Protein AF-M6RGR5-F1 (afdb_monomer_lite)

Organism: NCBI:txid1049910

Secondary structure (DSSP, 8-state):
--HHHHHTTTSEEEEPPPB--TT-SSPBPPEEEE--

Sequence (36 aa):
KETMELLGGKYTLNRMPGVKVKGKQEPLQLYEVVWR

pLDDT: mean 81.33, std 6.84, range [56.59, 87.94]

Structure (mmCIF, N/CA/C/O backbone):
data_AF-M6RGR5-F1
#
_entry.id   AF-M6RGR5-F1
#
loop_
_atom_site.group_PDB
_atom_site.id
_atom_site.type_symbol
_atom_site.label_atom_id
_atom_site.label_alt_id
_atom_site.label_comp_id
_atom_site.label_asym_id
_atom_site.label_entity_id
_atom_site.label_seq_id
_atom_site.pdbx_PDB_ins_code
_atom_site.Cartn_x
_atom_site.Cartn_y
_atom_site.Cartn_z
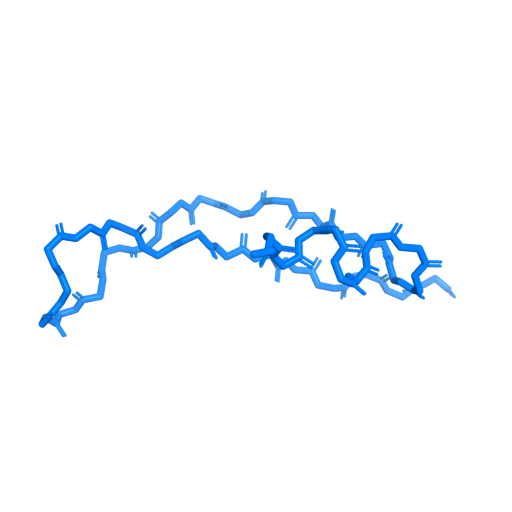_atom_site.occupancy
_atom_site.B_iso_or_equiv
_atom_site.auth_seq_id
_atom_site.auth_comp_id
_atom_site.auth_asym_id
_atom_site.auth_atom_id
_atom_site.pdbx_PDB_model_num
ATOM 1 N N . LYS A 1 1 ? 3.757 8.523 5.078 1.00 56.59 1 LYS A N 1
ATOM 2 C CA . LYS A 1 1 ? 4.131 8.118 3.706 1.00 56.59 1 LYS A CA 1
ATOM 3 C C . LYS A 1 1 ? 3.136 7.062 3.277 1.00 56.59 1 LYS A C 1
ATOM 5 O O . LYS A 1 1 ? 3.014 6.068 3.991 1.00 56.59 1 LYS A O 1
ATOM 10 N N . GLU A 1 2 ? 2.356 7.329 2.239 1.00 72.94 2 GLU A N 1
ATOM 11 C CA . GLU A 1 2 ? 1.321 6.398 1.781 1.00 72.94 2 GLU A CA 1
ATOM 12 C C . GLU A 1 2 ? 1.954 5.142 1.167 1.00 72.94 2 GLU A C 1
ATOM 14 O O . GLU A 1 2 ? 3.019 5.200 0.553 1.00 72.94 2 GLU A O 1
ATOM 19 N N . THR A 1 3 ? 1.301 3.987 1.322 1.00 74.75 3 THR A N 1
ATOM 20 C CA . THR A 1 3 ? 1.757 2.695 0.774 1.00 74.75 3 THR A CA 1
ATOM 21 C C . THR A 1 3 ? 2.013 2.761 -0.736 1.00 74.75 3 THR A C 1
ATOM 23 O O . THR A 1 3 ? 2.942 2.119 -1.222 1.00 74.75 3 THR A O 1
ATOM 26 N N . MET A 1 4 ? 1.254 3.586 -1.471 1.00 74.62 4 MET A N 1
ATOM 27 C CA . MET A 1 4 ? 1.507 3.847 -2.892 1.00 74.62 4 MET A CA 1
ATOM 28 C C . MET A 1 4 ? 2.840 4.546 -3.142 1.00 74.62 4 MET A C 1
ATOM 30 O O . MET A 1 4 ? 3.536 4.176 -4.077 1.00 74.62 4 MET A O 1
ATOM 34 N N . GLU A 1 5 ? 3.235 5.514 -2.317 1.00 77.75 5 GLU A N 1
ATOM 35 C CA . GLU A 1 5 ? 4.512 6.216 -2.495 1.00 77.75 5 GLU A CA 1
ATOM 36 C C . GLU A 1 5 ? 5.705 5.296 -2.217 1.00 77.75 5 GLU A C 1
ATOM 38 O O . GLU A 1 5 ? 6.747 5.405 -2.856 1.00 77.75 5 GLU A O 1
ATOM 43 N N . LEU A 1 6 ? 5.555 4.373 -1.261 1.00 77.38 6 LEU A N 1
ATOM 44 C CA . LEU A 1 6 ? 6.617 3.437 -0.888 1.00 77.38 6 LEU A CA 1
ATOM 45 C C . LEU A 1 6 ? 6.793 2.301 -1.901 1.00 77.38 6 LEU A C 1
ATOM 47 O O . LEU A 1 6 ? 7.908 1.814 -2.082 1.00 77.38 6 LEU A O 1
ATOM 51 N N . LEU A 1 7 ? 5.706 1.850 -2.531 1.00 79.12 7 LEU A N 1
ATOM 52 C CA . LEU A 1 7 ? 5.705 0.639 -3.358 1.00 79.12 7 LEU A CA 1
ATOM 53 C C . LEU A 1 7 ? 5.454 0.905 -4.853 1.00 79.12 7 LEU A C 1
ATOM 55 O O . LEU A 1 7 ? 5.795 0.051 -5.671 1.00 79.12 7 LEU A O 1
ATOM 59 N N . GLY A 1 8 ? 4.937 2.080 -5.224 1.00 72.44 8 GLY A N 1
ATOM 60 C CA . GLY A 1 8 ? 4.479 2.428 -6.578 1.00 72.44 8 GLY A CA 1
ATOM 61 C C . GLY A 1 8 ? 5.565 2.581 -7.649 1.00 72.44 8 GLY A C 1
ATOM 62 O O . GLY A 1 8 ? 5.237 2.799 -8.808 1.00 72.44 8 GLY A O 1
ATOM 63 N N . GLY A 1 9 ? 6.844 2.447 -7.290 1.00 75.06 9 GLY A N 1
ATOM 64 C CA . GLY A 1 9 ? 7.956 2.345 -8.246 1.00 75.06 9 GLY A CA 1
ATOM 65 C C . GLY A 1 9 ? 8.521 0.929 -8.409 1.00 75.06 9 GLY A C 1
ATOM 66 O O . GLY A 1 9 ? 9.230 0.666 -9.374 1.00 75.06 9 GLY A O 1
ATOM 67 N N . LYS A 1 10 ? 8.227 0.015 -7.471 1.00 80.19 10 LYS A N 1
ATOM 68 C CA . LYS A 1 10 ? 8.758 -1.361 -7.463 1.00 80.19 10 LYS A CA 1
ATOM 69 C C . LYS A 1 10 ? 7.723 -2.386 -7.916 1.00 80.19 10 LYS A C 1
ATOM 71 O O . LYS A 1 10 ? 8.089 -3.403 -8.495 1.00 80.19 10 LYS A O 1
ATOM 76 N N . TYR A 1 11 ? 6.448 -2.112 -7.658 1.00 81.38 11 TYR A N 1
ATOM 77 C CA . TYR A 1 11 ? 5.344 -2.982 -8.031 1.00 81.38 11 TYR A CA 1
ATOM 78 C C . TYR A 1 11 ? 4.201 -2.177 -8.636 1.00 81.38 11 TYR A C 1
ATOM 80 O O . TYR A 1 11 ? 3.977 -1.024 -8.268 1.00 81.38 11 TYR A O 1
ATOM 88 N N . THR A 1 12 ? 3.444 -2.806 -9.535 1.00 83.81 12 THR A N 1
ATOM 89 C CA . THR A 1 12 ? 2.184 -2.228 -10.007 1.00 83.81 12 THR A CA 1
ATOM 90 C C . THR A 1 12 ? 1.128 -2.469 -8.934 1.00 83.81 12 THR A C 1
ATOM 92 O O . THR A 1 12 ? 0.895 -3.610 -8.545 1.00 83.81 12 THR A O 1
ATOM 95 N N . LEU A 1 13 ? 0.517 -1.401 -8.422 1.00 86.31 13 LEU A N 1
ATOM 96 C CA . LEU A 1 13 ? -0.473 -1.476 -7.347 1.00 86.31 13 LEU A CA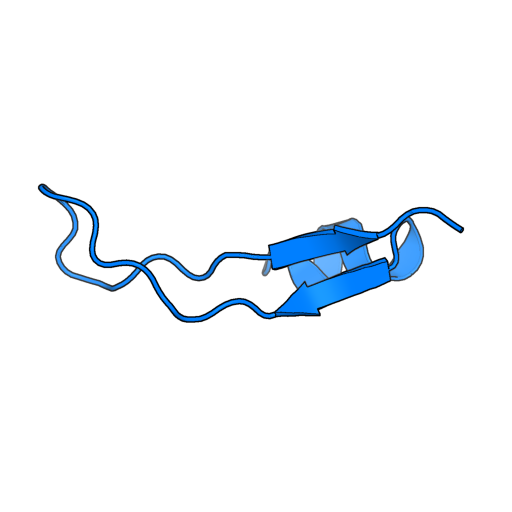 1
ATOM 97 C C . LEU A 1 13 ? -1.860 -1.135 -7.890 1.00 86.31 13 LEU A C 1
ATOM 99 O O . LEU A 1 13 ? -2.062 -0.036 -8.405 1.00 86.31 13 LEU A O 1
ATOM 103 N N . ASN A 1 14 ? -2.826 -2.033 -7.716 1.00 86.62 14 ASN A N 1
ATOM 104 C CA . ASN A 1 14 ? -4.235 -1.770 -7.995 1.00 86.62 14 ASN A CA 1
ATOM 105 C C . ASN A 1 14 ? -4.953 -1.362 -6.710 1.00 86.62 14 ASN A C 1
ATOM 107 O O . ASN A 1 14 ? -4.935 -2.085 -5.714 1.00 86.62 14 ASN A O 1
ATOM 111 N N . ARG A 1 15 ? -5.603 -0.195 -6.717 1.00 86.50 15 ARG A N 1
ATOM 112 C CA . ARG A 1 15 ? -6.353 0.295 -5.557 1.00 86.50 15 ARG A CA 1
ATOM 113 C C . ARG A 1 15 ? -7.628 -0.524 -5.371 1.00 86.50 15 ARG A C 1
ATOM 115 O O . ARG A 1 15 ? -8.471 -0.569 -6.262 1.00 86.50 15 ARG A O 1
ATOM 122 N N . MET A 1 16 ? -7.784 -1.125 -4.197 1.00 87.94 16 MET A N 1
ATOM 123 C CA . MET A 1 16 ? -8.971 -1.900 -3.847 1.00 87.94 16 MET A CA 1
ATOM 124 C C . MET A 1 16 ? -9.979 -1.060 -3.048 1.00 87.94 16 MET A C 1
ATOM 126 O O . MET A 1 16 ? -9.603 -0.039 -2.454 1.00 87.94 16 MET A O 1
ATOM 130 N N . PRO A 1 17 ? -11.259 -1.477 -2.999 1.00 86.31 17 PRO A N 1
ATOM 131 C CA . PRO A 1 17 ? -12.248 -0.867 -2.119 1.00 86.31 17 PRO A CA 1
ATOM 132 C C . PRO A 1 17 ? -11.759 -0.865 -0.667 1.00 86.31 17 PRO A C 1
ATOM 134 O O . PRO A 1 17 ? -11.155 -1.834 -0.203 1.00 86.31 17 PRO A O 1
ATOM 137 N N . GLY A 1 18 ? -12.022 0.225 0.055 1.00 84.88 18 GLY A N 1
ATOM 138 C CA . GLY A 1 18 ? -11.676 0.320 1.470 1.00 84.88 18 GLY A CA 1
ATOM 139 C C . GLY A 1 18 ? -12.460 -0.702 2.290 1.00 84.88 18 GLY A C 1
ATOM 140 O O . GLY A 1 18 ? -13.687 -0.763 2.199 1.00 84.88 18 GLY A O 1
ATOM 141 N N . VAL A 1 19 ? -11.766 -1.501 3.100 1.00 86.12 19 VAL A N 1
A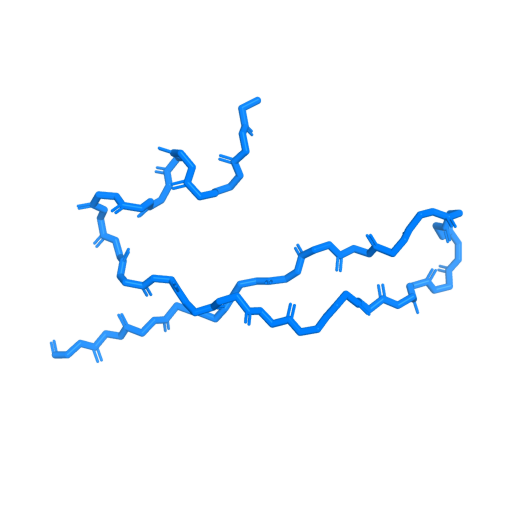TOM 142 C CA . VAL A 1 19 ? -12.401 -2.548 3.911 1.00 86.12 19 VAL A CA 1
ATOM 143 C C . VAL A 1 19 ?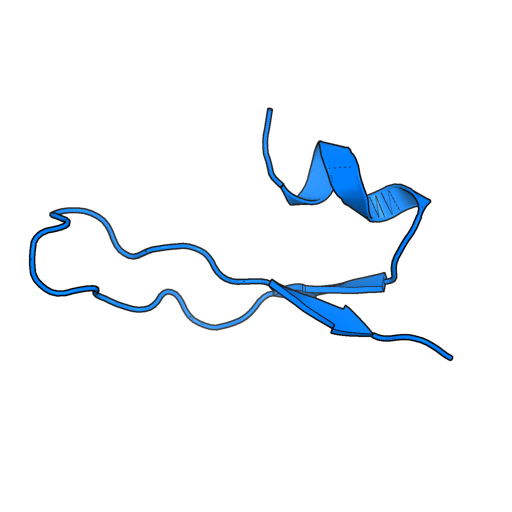 -12.542 -2.067 5.347 1.00 86.12 19 VAL A C 1
ATOM 145 O O . VAL A 1 19 ? -11.581 -1.622 5.979 1.00 86.12 19 VAL A O 1
ATOM 148 N N . LYS A 1 20 ? -13.757 -2.174 5.891 1.00 84.88 20 LYS A N 1
ATOM 149 C CA . LYS A 1 20 ? -14.020 -1.875 7.298 1.00 84.88 20 LYS A CA 1
ATOM 150 C C . LYS A 1 20 ? -13.585 -3.060 8.157 1.00 84.88 20 LYS A C 1
ATOM 152 O O . LYS A 1 20 ? -14.246 -4.094 8.186 1.00 84.88 20 LYS A O 1
ATOM 157 N N . VAL A 1 21 ? -12.471 -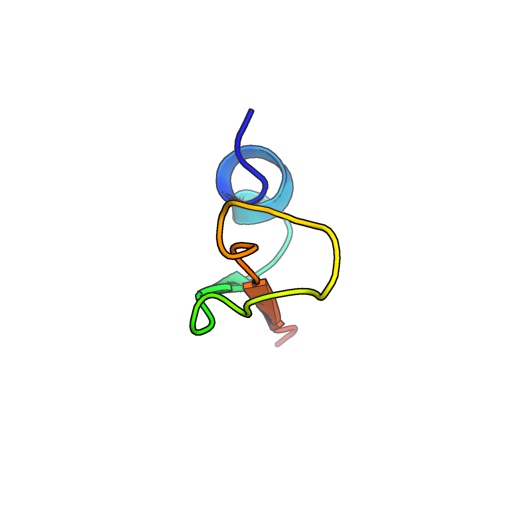2.903 8.864 1.00 86.12 21 VAL A N 1
ATOM 158 C CA . VAL A 1 21 ? -11.946 -3.929 9.772 1.00 86.12 21 VAL A CA 1
ATOM 159 C C . VAL A 1 21 ? -12.551 -3.734 11.159 1.00 86.12 21 VAL A C 1
ATOM 161 O O . VAL A 1 21 ? -12.591 -2.620 11.684 1.00 86.12 21 VAL A O 1
ATOM 164 N N . LYS A 1 22 ? -13.022 -4.820 11.778 1.00 82.19 22 LYS A N 1
ATOM 165 C CA . LYS A 1 22 ? -13.562 -4.781 13.142 1.00 82.19 22 LYS A CA 1
ATOM 166 C C . LYS A 1 22 ? -12.473 -4.293 14.108 1.00 82.19 22 LYS A C 1
ATOM 168 O O . LYS A 1 22 ? -11.421 -4.911 14.207 1.00 82.19 22 LYS A O 1
ATOM 173 N N . GLY A 1 23 ? -12.729 -3.181 14.797 1.00 85.69 23 GLY A N 1
ATOM 174 C CA . GLY A 1 23 ? -11.772 -2.541 15.712 1.00 85.69 23 GLY A CA 1
ATOM 175 C C . GLY A 1 23 ? -11.028 -1.328 15.138 1.00 85.69 23 G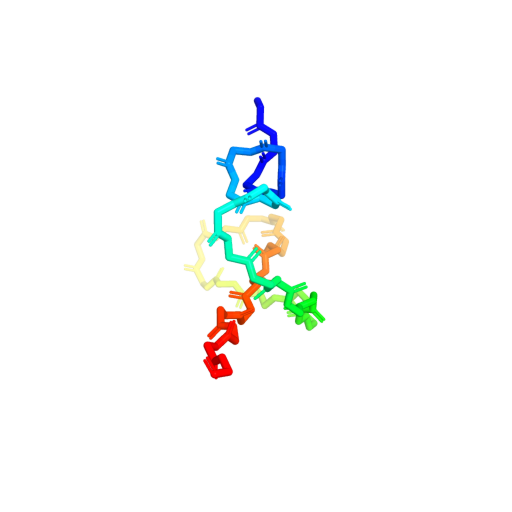LY A C 1
ATOM 176 O O . GLY A 1 23 ? -10.306 -0.670 15.881 1.00 85.69 23 GLY A O 1
ATOM 177 N N . LYS A 1 24 ? -11.226 -0.981 13.859 1.00 82.38 24 LYS A N 1
ATOM 178 C CA . LYS A 1 24 ? -10.751 0.280 13.267 1.00 82.38 24 LYS A CA 1
ATOM 179 C C . LYS A 1 24 ? -11.933 1.185 12.924 1.00 82.38 24 LYS A C 1
ATOM 181 O O . LYS A 1 24 ? -12.928 0.728 12.364 1.00 82.38 24 LYS A O 1
ATOM 186 N N . GLN A 1 25 ? -11.825 2.462 13.296 1.00 80.94 25 GLN A N 1
ATOM 187 C CA . GLN A 1 25 ? -12.866 3.459 13.037 1.00 80.94 25 GLN A CA 1
ATOM 188 C C . GLN A 1 25 ? -12.877 3.879 11.558 1.00 80.94 25 GLN A C 1
ATOM 190 O O . GLN A 1 25 ? -13.946 4.018 10.970 1.00 80.94 25 GLN A O 1
ATOM 195 N N . GLU A 1 26 ? -11.697 3.978 10.941 1.00 85.69 26 GLU A N 1
ATOM 196 C CA . GLU A 1 26 ? -11.533 4.316 9.527 1.00 85.69 26 GLU A CA 1
ATOM 197 C C . GLU A 1 26 ? -11.374 3.064 8.644 1.00 85.69 26 GLU A C 1
ATOM 199 O O . GLU A 1 26 ? -10.727 2.090 9.058 1.00 85.69 26 GLU A O 1
ATOM 204 N N . PRO A 1 27 ? -11.953 3.065 7.428 1.00 84.50 27 PRO A N 1
ATOM 205 C CA . PRO A 1 27 ? -11.786 1.979 6.472 1.00 84.50 27 PRO A CA 1
ATOM 206 C C . PRO A 1 27 ? -10.322 1.870 6.032 1.00 84.50 27 PRO A C 1
ATOM 208 O O . PRO A 1 27 ? -9.677 2.861 5.694 1.00 84.50 27 PRO A O 1
ATOM 211 N N . LEU A 1 28 ? -9.794 0.646 6.024 1.00 87.31 28 LEU A N 1
ATOM 212 C CA . LEU A 1 28 ? -8.413 0.397 5.636 1.00 87.31 28 LEU A CA 1
ATOM 213 C C . LEU A 1 28 ? -8.299 0.439 4.109 1.00 87.31 28 LEU A C 1
ATOM 215 O O . LEU A 1 28 ? -8.982 -0.313 3.410 1.00 87.31 28 LEU A O 1
ATOM 219 N N . GLN A 1 29 ? -7.423 1.302 3.595 1.00 87.00 29 GLN A N 1
ATOM 220 C CA . GLN A 1 29 ? -7.113 1.352 2.172 1.00 87.00 29 GLN A CA 1
ATOM 221 C C . GLN A 1 29 ? -6.208 0.171 1.800 1.00 87.00 29 GLN A C 1
ATOM 223 O O . GLN A 1 29 ? -5.080 0.068 2.281 1.00 87.00 29 GLN A O 1
ATOM 228 N N . LEU A 1 30 ? -6.710 -0.712 0.937 1.00 86.62 30 LEU A N 1
ATOM 229 C CA . LEU A 1 30 ? -5.982 -1.875 0.435 1.00 86.62 30 LEU A CA 1
ATOM 230 C C . LEU A 1 30 ? -5.471 -1.628 -0.988 1.00 86.62 30 LEU A C 1
ATOM 232 O O . LEU A 1 30 ? -6.066 -0.861 -1.754 1.00 86.62 30 LEU A O 1
ATOM 236 N N . TYR A 1 31 ? -4.377 -2.306 -1.321 1.00 87.19 31 TYR A N 1
ATOM 237 C CA . TYR A 1 31 ? -3.780 -2.327 -2.649 1.00 87.19 31 TYR A CA 1
ATOM 238 C C . TYR A 1 31 ? -3.417 -3.766 -3.006 1.00 87.19 31 TYR A C 1
ATOM 240 O O . TYR A 1 31 ? -2.795 -4.462 -2.204 1.00 87.19 31 TYR A O 1
ATOM 248 N N . GLU A 1 32 ? -3.794 -4.197 -4.201 1.00 85.44 32 GLU A N 1
ATOM 249 C CA . GLU A 1 32 ? -3.363 -5.466 -4.775 1.00 85.44 32 GLU A CA 1
ATOM 250 C C . GLU A 1 32 ? -2.048 -5.257 -5.526 1.00 85.44 32 GLU A C 1
ATOM 252 O O . GLU A 1 32 ? -1.900 -4.298 -6.283 1.00 85.44 32 GLU A O 1
ATOM 257 N N . VAL A 1 33 ? -1.084 -6.148 -5.303 1.00 87.38 33 VAL A N 1
ATOM 258 C CA . VAL A 1 33 ? 0.223 -6.096 -5.958 1.00 87.38 33 VAL A CA 1
ATOM 259 C C . VAL A 1 33 ? 0.180 -6.974 -7.202 1.00 87.38 33 VAL A C 1
ATOM 261 O O . VAL A 1 33 ? 0.064 -8.193 -7.096 1.00 87.38 33 VAL A O 1
ATOM 264 N N . VAL A 1 34 ? 0.307 -6.363 -8.376 1.00 82.06 34 VAL A N 1
ATOM 265 C CA . VAL A 1 34 ? 0.306 -7.060 -9.663 1.00 82.06 34 VAL A CA 1
ATOM 266 C C . VAL A 1 34 ? 1.738 -7.218 -10.160 1.00 82.06 34 VAL A C 1
ATOM 268 O O . VAL A 1 34 ? 2.488 -6.244 -10.267 1.00 82.06 34 VAL A O 1
ATOM 271 N N . TRP A 1 35 ? 2.100 -8.456 -10.484 1.00 77.25 35 TRP A N 1
ATOM 272 C CA . TRP A 1 35 ? 3.373 -8.829 -11.094 1.00 77.25 35 TRP A CA 1
ATOM 273 C C . TRP A 1 35 ? 3.070 -9.271 -12.531 1.00 77.25 35 TRP A C 1
ATOM 275 O O . TRP A 1 35 ? 2.145 -10.058 -12.737 1.00 77.25 35 TRP A O 1
ATOM 285 N N . ARG A 1 36 ? 3.785 -8.715 -13.514 1.00 64.50 36 ARG A N 1
ATOM 286 C CA . ARG A 1 36 ? 3.703 -9.105 -14.930 1.00 64.50 36 ARG A CA 1
ATOM 287 C C . ARG A 1 36 ? 4.916 -9.929 -15.315 1.00 64.50 36 ARG A C 1
ATOM 289 O O . ARG A 1 36 ? 6.002 -9.616 -14.780 1.00 64.50 36 ARG A O 1
#

Foldseek 3Di:
DDPCVVCVVPFPWDWDPFDDDPPDPDGHTDIDTDDD

Radius of gyration: 11.34 Å; chains: 1; bounding box: 23×17×31 Å